Protein AF-A0A164SE82-F1 (afdb_monomer)

Radius of gyration: 22.03 Å; Cα contacts (8 Å, |Δi|>4): 333; chains: 1; bounding box: 92×44×37 Å

Foldseek 3Di:
DDDPDPPPPDPVPVPLLQAAQFDAKDFPDPDADEAPFFGKIKTFGAFAAFAKKWKEKALDPPDDPPDNYPPGFDIGGCVVVVNRGPHGDMDIDGTHRNDCVLQDPAWGKMKMKIWTFTCQGSHGDGDIDIYIDIGIHGHPVVVCVVVVVVVVVVVPVPD

Sequence (159 aa):
MAFFKSILVIVFSILQVTLGAIVGVEPGTTRHAHQFNKYPIRFLTAATFDKCVVVGWSRFFNVTHSSVGQPVTEVINLLALGHDNTGGSSFIVNISTDDPIFSVDRTTVFELIGTVTSATGRESLRHVERYWTNITFDPLFDLEAEGGALRVQEAMHDC

Structure (mmCIF, N/CA/C/O backbone):
data_AF-A0A164SE82-F1
#
_entry.id   AF-A0A164SE82-F1
#
loop_
_atom_site.group_PDB
_atom_site.id
_atom_site.type_symbol
_atom_site.label_atom_id
_atom_site.label_alt_id
_atom_site.label_comp_id
_atom_site.label_asym_id
_atom_site.label_entity_id
_atom_site.label_seq_id
_atom_site.pdbx_PDB_ins_code
_atom_site.Cartn_x
_atom_site.Cartn_y
_atom_site.Cartn_z
_atom_site.occupancy
_atom_site.B_iso_or_equiv
_atom_site.auth_seq_id
_atom_site.auth_comp_id
_atom_site.auth_asym_id
_atom_site.auth_atom_id
_atom_site.pdbx_PDB_model_num
ATOM 1 N N . MET A 1 1 ? 51.667 32.236 -8.546 1.00 39.28 1 MET A N 1
ATOM 2 C CA . MET A 1 1 ? 50.667 31.649 -9.465 1.00 39.28 1 MET A CA 1
ATOM 3 C C . MET A 1 1 ? 49.815 30.682 -8.666 1.00 39.28 1 MET A C 1
ATOM 5 O O . MET A 1 1 ? 50.234 29.562 -8.417 1.00 39.28 1 MET A O 1
ATOM 9 N N . ALA A 1 2 ? 48.690 31.170 -8.152 1.00 43.44 2 ALA A N 1
ATOM 10 C CA . ALA A 1 2 ? 47.828 30.452 -7.221 1.00 43.44 2 ALA A CA 1
ATOM 11 C C . ALA A 1 2 ? 46.391 30.510 -7.739 1.00 43.44 2 ALA A C 1
ATOM 13 O O . ALA A 1 2 ? 45.601 31.290 -7.246 1.00 43.44 2 ALA A O 1
ATOM 14 N N . PHE A 1 3 ? 46.083 29.752 -8.782 1.00 43.47 3 PHE A N 1
ATOM 15 C CA . PHE A 1 3 ? 44.731 29.514 -9.297 1.00 43.47 3 PHE A CA 1
ATOM 16 C C . PHE A 1 3 ? 44.828 28.204 -10.094 1.00 43.47 3 PHE A C 1
ATOM 18 O O . PHE A 1 3 ? 45.866 27.977 -10.700 1.00 43.47 3 PHE A O 1
ATOM 25 N N . PHE A 1 4 ? 43.800 27.350 -10.088 1.00 44.72 4 PHE A N 1
ATOM 26 C CA . PHE A 1 4 ? 43.753 25.991 -10.686 1.00 44.72 4 PHE A CA 1
ATOM 27 C C . PHE A 1 4 ? 44.131 24.788 -9.805 1.00 44.72 4 PHE A C 1
ATOM 29 O O . PHE A 1 4 ? 44.784 23.858 -10.268 1.00 44.72 4 PHE A O 1
ATOM 36 N N . LYS A 1 5 ? 43.643 24.717 -8.560 1.00 42.72 5 LYS A N 1
ATOM 37 C CA . LYS A 1 5 ? 43.531 23.414 -7.862 1.00 42.72 5 LYS A CA 1
ATOM 38 C C . LYS A 1 5 ? 42.179 23.114 -7.201 1.00 42.72 5 LYS A C 1
ATOM 40 O O . LYS A 1 5 ? 42.047 22.068 -6.581 1.00 42.72 5 LYS A O 1
ATOM 45 N N . SER A 1 6 ? 41.157 23.950 -7.409 1.00 44.31 6 SER A N 1
ATOM 46 C CA . SER A 1 6 ? 39.830 23.774 -6.783 1.00 44.31 6 SER A CA 1
ATOM 47 C C . SER A 1 6 ? 38.672 23.625 -7.777 1.00 44.31 6 SER A C 1
ATOM 49 O O . SER A 1 6 ? 37.572 24.083 -7.503 1.00 44.31 6 SER A O 1
ATOM 51 N N . ILE A 1 7 ? 38.892 22.976 -8.926 1.00 48.19 7 ILE A N 1
ATOM 52 C CA . ILE A 1 7 ? 37.804 22.528 -9.827 1.00 48.19 7 ILE A CA 1
ATOM 53 C C . ILE A 1 7 ? 37.808 20.992 -9.888 1.00 48.19 7 ILE A C 1
ATOM 55 O O . ILE A 1 7 ? 37.748 20.369 -10.938 1.00 48.19 7 ILE A O 1
ATOM 59 N N . LEU A 1 8 ? 37.973 20.355 -8.729 1.00 43.66 8 LEU A N 1
ATOM 60 C CA . LEU A 1 8 ? 37.797 18.909 -8.567 1.00 43.66 8 LEU A CA 1
ATOM 61 C C . LEU A 1 8 ? 36.999 18.608 -7.295 1.00 43.66 8 LEU A C 1
ATOM 63 O O . LEU A 1 8 ? 37.235 17.627 -6.600 1.00 43.66 8 LEU A O 1
ATOM 67 N N . VAL A 1 9 ? 36.082 19.507 -6.952 1.00 47.59 9 VAL A N 1
ATOM 68 C CA . VAL A 1 9 ? 35.144 19.318 -5.855 1.00 47.59 9 VAL A CA 1
ATOM 69 C C . VAL A 1 9 ? 33.778 19.671 -6.440 1.00 47.59 9 VAL A C 1
ATOM 71 O O . VAL A 1 9 ? 33.541 20.803 -6.847 1.00 47.59 9 VAL A O 1
ATOM 74 N N . ILE A 1 10 ? 32.895 18.670 -6.474 1.00 43.75 10 ILE A N 1
ATOM 75 C CA . ILE A 1 10 ? 31.431 18.807 -6.580 1.00 43.75 10 ILE A CA 1
ATOM 76 C C . ILE A 1 10 ? 30.840 19.178 -7.955 1.00 43.75 10 ILE A C 1
ATOM 78 O O . ILE A 1 10 ? 29.889 19.943 -8.038 1.00 43.75 10 ILE A O 1
ATOM 82 N N . VAL A 1 11 ? 31.313 18.572 -9.047 1.00 40.16 11 VAL A N 1
ATOM 83 C CA . VAL A 1 11 ? 30.421 18.299 -10.203 1.00 40.16 11 VAL A CA 1
ATOM 84 C C . VAL A 1 11 ? 30.505 16.827 -10.620 1.00 40.16 11 VAL A C 1
ATOM 86 O O . VAL A 1 11 ? 30.284 16.456 -11.762 1.00 40.16 11 VAL A O 1
ATOM 89 N N . PHE A 1 12 ? 30.746 15.941 -9.652 1.00 40.00 12 PHE A N 1
ATOM 90 C CA . PHE A 1 12 ? 29.959 14.711 -9.607 1.00 40.00 12 PHE A CA 1
ATOM 91 C C . PHE A 1 12 ? 28.630 15.094 -8.954 1.00 40.00 12 PHE A C 1
ATOM 93 O O . PHE A 1 12 ? 28.316 14.699 -7.833 1.00 40.00 12 PHE A O 1
ATOM 100 N N . SER A 1 13 ? 27.863 15.943 -9.649 1.00 38.91 13 SER A N 1
ATOM 101 C CA . SER A 1 13 ? 26.416 15.900 -9.529 1.00 38.91 13 SER A CA 1
ATOM 102 C C . SER A 1 13 ? 26.102 14.457 -9.832 1.00 38.91 13 SER A C 1
ATOM 104 O O . SER A 1 13 ? 26.327 13.990 -10.948 1.00 38.91 13 SER A O 1
ATOM 106 N N . ILE A 1 14 ? 25.766 13.730 -8.778 1.00 46.88 14 ILE A N 1
ATOM 107 C CA . ILE A 1 14 ? 25.376 12.346 -8.844 1.00 46.88 14 ILE A CA 1
ATOM 108 C C . ILE A 1 14 ? 24.146 12.365 -9.745 1.00 46.88 14 ILE A C 1
ATOM 110 O O . ILE A 1 14 ? 23.029 12.590 -9.288 1.00 46.88 14 ILE A O 1
ATOM 114 N N . LEU A 1 15 ? 24.359 12.196 -11.048 1.00 41.75 15 LEU A N 1
ATOM 115 C CA . LEU A 1 15 ? 23.335 11.748 -11.958 1.00 41.75 15 LEU A CA 1
ATOM 116 C C . LEU A 1 15 ? 23.099 10.315 -11.498 1.00 41.75 15 LEU A C 1
ATOM 118 O O . LEU A 1 15 ? 23.676 9.365 -12.021 1.00 41.75 15 LEU A O 1
ATOM 122 N N . GLN A 1 16 ? 22.348 10.167 -10.402 1.00 45.34 16 GLN A N 1
ATOM 123 C CA . GLN A 1 16 ? 21.699 8.915 -10.105 1.00 45.34 16 GLN A CA 1
ATOM 124 C C . GLN A 1 16 ? 20.752 8.749 -11.274 1.00 45.34 16 GLN A C 1
ATOM 126 O O . GLN A 1 16 ? 19.665 9.313 -11.295 1.00 45.34 16 GLN A O 1
ATOM 131 N N . VAL A 1 17 ? 21.226 8.042 -12.295 1.00 44.88 17 VAL A N 1
ATOM 132 C CA . VAL A 1 17 ? 20.369 7.453 -13.305 1.00 44.88 17 VAL A CA 1
ATOM 133 C C . VAL A 1 17 ? 19.565 6.418 -12.521 1.00 44.88 17 VAL A C 1
ATOM 135 O O . VAL A 1 17 ? 19.971 5.272 -12.343 1.00 44.88 17 VAL A O 1
ATOM 138 N N . THR A 1 18 ? 18.506 6.877 -11.861 1.00 49.12 18 THR A N 1
ATOM 139 C CA . THR A 1 18 ? 17.537 6.030 -11.182 1.00 49.12 18 THR A CA 1
ATOM 140 C C . THR A 1 18 ? 16.800 5.306 -12.286 1.00 49.12 18 THR A C 1
ATOM 142 O O . THR A 1 18 ? 15.919 5.868 -12.916 1.00 49.12 18 THR A O 1
ATOM 145 N N . LEU A 1 19 ? 17.253 4.092 -12.576 1.00 51.78 19 LEU A N 1
ATOM 146 C CA . LEU A 1 19 ? 16.724 3.216 -13.618 1.00 51.78 19 LEU A CA 1
ATOM 147 C C . LEU A 1 19 ? 15.509 2.386 -13.136 1.00 51.78 19 LEU A C 1
ATOM 149 O O . LEU A 1 19 ? 15.038 1.541 -13.883 1.00 51.78 19 LEU A O 1
ATOM 153 N N . GLY A 1 20 ? 14.995 2.615 -11.918 1.00 52.69 20 GLY A N 1
ATOM 154 C CA . GLY A 1 20 ? 13.754 1.998 -11.421 1.00 52.69 20 GLY A CA 1
ATOM 155 C C . GLY A 1 20 ? 12.527 2.813 -11.832 1.00 52.69 20 GLY A C 1
ATOM 156 O O . GLY A 1 20 ? 12.550 4.045 -11.725 1.00 52.69 20 GLY A O 1
ATOM 157 N N . ALA A 1 21 ? 11.478 2.156 -12.345 1.00 71.06 21 ALA A N 1
ATOM 158 C CA . ALA A 1 21 ? 10.272 2.871 -12.750 1.00 71.06 21 ALA A CA 1
ATOM 159 C C . ALA A 1 21 ? 9.525 3.365 -11.512 1.00 71.06 21 ALA A C 1
ATOM 161 O O . ALA A 1 21 ? 9.298 4.561 -11.434 1.00 71.06 21 ALA A O 1
ATOM 162 N N . ILE A 1 22 ? 9.273 2.531 -10.503 1.00 79.94 22 ILE A N 1
ATOM 163 C CA . ILE A 1 22 ? 8.838 2.945 -9.166 1.00 79.94 22 ILE A CA 1
ATOM 164 C C . ILE A 1 22 ? 10.052 3.235 -8.288 1.00 79.94 22 ILE A C 1
ATOM 166 O O . ILE A 1 22 ? 11.016 2.485 -8.279 1.00 79.94 22 ILE A O 1
ATOM 170 N N . VAL A 1 23 ? 9.990 4.319 -7.519 1.00 81.50 23 VAL A N 1
ATOM 171 C CA . VAL A 1 23 ? 11.015 4.695 -6.530 1.00 81.50 23 VAL A CA 1
ATOM 172 C C . VAL A 1 23 ? 10.449 4.925 -5.133 1.00 81.50 23 VAL A C 1
ATOM 174 O O . VAL A 1 23 ? 11.198 5.206 -4.198 1.00 81.50 23 VAL A O 1
ATOM 177 N N . GLY A 1 24 ? 9.132 4.810 -4.976 1.00 85.25 24 GLY A N 1
ATOM 178 C CA . GLY A 1 24 ? 8.475 4.979 -3.693 1.00 85.25 24 GLY A CA 1
ATOM 179 C C . GLY A 1 24 ? 6.988 4.669 -3.744 1.00 85.25 24 GLY A C 1
ATOM 180 O O . GLY A 1 24 ? 6.355 4.702 -4.802 1.00 85.25 24 GLY A O 1
ATOM 181 N N . VAL A 1 25 ? 6.443 4.394 -2.565 1.00 88.56 25 VAL A N 1
ATOM 182 C CA . VAL A 1 25 ? 5.008 4.247 -2.321 1.00 88.56 25 VAL A CA 1
ATOM 183 C C . VAL A 1 25 ? 4.627 5.153 -1.164 1.00 88.56 25 VAL A C 1
ATOM 185 O O . VAL A 1 25 ? 5.347 5.226 -0.169 1.00 88.56 25 VAL A O 1
ATOM 188 N N . GLU A 1 26 ? 3.513 5.858 -1.294 1.00 93.00 26 GLU A N 1
ATOM 189 C CA . GLU A 1 26 ? 3.020 6.766 -0.262 1.00 93.00 26 GLU A CA 1
ATOM 190 C C . GLU A 1 26 ? 1.484 6.815 -0.246 1.00 93.00 26 GLU A C 1
ATOM 192 O O . GLU A 1 26 ? 0.838 6.425 -1.228 1.00 93.00 26 GLU A O 1
ATOM 197 N N . PRO A 1 27 ? 0.868 7.286 0.853 1.00 93.31 27 PRO A N 1
ATOM 198 C CA . PRO A 1 27 ? -0.568 7.519 0.884 1.00 93.31 27 PRO A CA 1
ATOM 199 C C . PRO A 1 27 ? -0.982 8.487 -0.231 1.00 93.31 27 PRO A C 1
ATOM 201 O O . PRO A 1 27 ? -0.415 9.568 -0.387 1.00 93.31 27 PRO A O 1
ATOM 204 N N . GLY A 1 28 ? -2.013 8.131 -0.997 1.00 92.00 28 GLY A N 1
ATOM 205 C CA . GLY A 1 28 ? -2.609 9.023 -1.996 1.00 92.00 28 GLY A CA 1
ATOM 206 C C . GLY A 1 28 ? -3.523 10.094 -1.388 1.00 92.00 28 GLY A C 1
ATOM 207 O O . GLY A 1 28 ? -4.012 10.964 -2.106 1.00 92.00 28 GLY A O 1
ATOM 208 N N . THR A 1 29 ? -3.760 10.031 -0.077 1.00 92.06 29 THR A N 1
ATOM 209 C CA . THR A 1 29 ? -4.645 10.907 0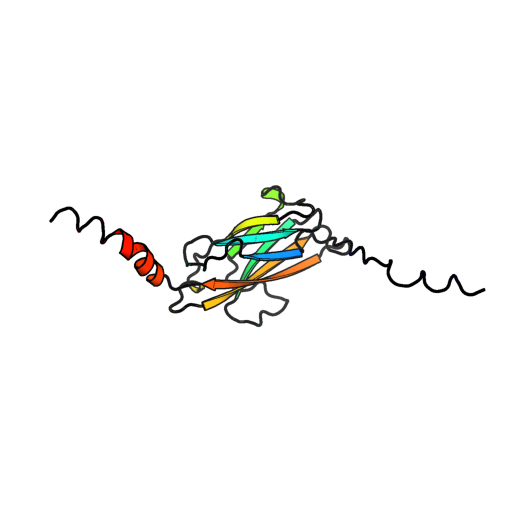.695 1.00 92.06 29 THR A CA 1
ATOM 210 C C . THR A 1 29 ? -4.062 11.158 2.085 1.00 92.06 29 THR A C 1
ATOM 212 O O . THR A 1 29 ? -3.251 10.378 2.574 1.00 92.06 29 THR A O 1
ATOM 215 N N . THR A 1 30 ? -4.499 12.231 2.742 1.00 90.81 30 THR A N 1
ATOM 216 C CA . THR A 1 30 ? -4.187 12.505 4.154 1.00 90.81 30 THR A CA 1
ATOM 217 C C . THR A 1 30 ? -5.192 11.878 5.121 1.00 90.81 30 THR A C 1
ATOM 219 O O . THR A 1 30 ? -4.993 11.942 6.330 1.00 90.81 30 THR A O 1
ATOM 222 N N . ARG A 1 31 ? -6.284 11.296 4.606 1.00 90.19 31 ARG A N 1
ATOM 223 C CA . ARG A 1 31 ? -7.313 10.643 5.423 1.00 90.19 31 ARG A CA 1
ATOM 224 C C . ARG A 1 31 ? -6.862 9.260 5.885 1.00 90.19 31 ARG A C 1
ATOM 226 O O . ARG A 1 31 ? -6.124 8.569 5.176 1.00 90.19 31 ARG A O 1
ATOM 233 N N . HIS A 1 32 ? -7.353 8.855 7.050 1.00 93.06 32 HIS A N 1
ATOM 234 C CA . HIS A 1 32 ? -7.205 7.488 7.530 1.00 93.06 32 HIS A CA 1
ATOM 235 C C . HIS A 1 32 ? -8.004 6.516 6.648 1.00 93.06 32 HIS A C 1
ATOM 237 O O . HIS A 1 32 ? -8.936 6.899 5.935 1.00 93.06 32 HIS A O 1
ATOM 243 N N . ALA A 1 33 ? -7.570 5.261 6.637 1.00 92.25 33 ALA A N 1
ATOM 244 C CA . ALA A 1 33 ? -8.222 4.178 5.927 1.00 92.25 33 ALA A CA 1
ATOM 245 C C . ALA A 1 33 ? -9.336 3.561 6.779 1.00 92.25 33 ALA A C 1
ATOM 247 O O . ALA A 1 33 ? -9.294 3.586 8.009 1.00 92.25 33 ALA A O 1
ATOM 248 N N . HIS A 1 34 ? -10.304 2.948 6.106 1.00 90.94 34 HIS A N 1
ATOM 249 C CA . HIS A 1 34 ? -11.353 2.161 6.743 1.00 90.94 34 HIS A CA 1
ATOM 250 C C . HIS A 1 34 ? -11.518 0.850 5.980 1.00 90.94 34 HIS A C 1
ATOM 252 O O . HIS A 1 34 ? -11.303 0.800 4.763 1.00 90.94 34 HIS A O 1
ATOM 258 N N . GLN A 1 35 ? -11.910 -0.206 6.690 1.00 89.94 35 GLN A N 1
ATOM 259 C CA . GLN A 1 35 ? -12.281 -1.468 6.057 1.00 89.94 35 GLN A CA 1
ATOM 260 C C . GLN A 1 35 ? -13.432 -1.237 5.061 1.00 89.94 35 GLN A C 1
ATOM 262 O O . GLN A 1 35 ? -14.307 -0.408 5.310 1.00 89.94 35 GLN A O 1
ATOM 267 N N . PHE A 1 36 ? -13.423 -1.959 3.938 1.00 86.69 36 PHE A N 1
ATOM 268 C CA . PHE A 1 36 ? -14.409 -1.863 2.845 1.00 86.69 36 PHE A CA 1
ATOM 269 C C . PHE A 1 36 ? -14.405 -0.557 2.039 1.00 86.69 36 PHE A C 1
ATOM 271 O O . PHE A 1 36 ? -15.164 -0.413 1.079 1.00 86.69 36 PHE A O 1
ATOM 278 N N . ASN A 1 37 ? -13.516 0.379 2.371 1.00 87.81 37 ASN A N 1
ATOM 279 C CA . ASN A 1 37 ? -13.299 1.596 1.604 1.00 87.81 37 ASN A CA 1
ATOM 280 C C . ASN A 1 37 ? -11.950 1.508 0.903 1.00 87.81 37 ASN A C 1
ATOM 282 O O . ASN A 1 37 ? -10.906 1.635 1.549 1.00 87.81 37 ASN A O 1
ATOM 286 N N . LYS A 1 38 ? -11.975 1.323 -0.426 1.00 89.81 38 LYS A N 1
ATOM 287 C CA . LYS A 1 38 ? -10.747 1.284 -1.229 1.00 89.81 38 LYS A CA 1
ATOM 288 C C . LYS A 1 38 ? -9.861 2.482 -0.903 1.00 89.81 38 LYS A C 1
ATOM 290 O O . LYS A 1 38 ? -10.323 3.624 -0.928 1.00 89.81 38 LYS A O 1
ATOM 295 N N . TYR A 1 39 ? -8.588 2.217 -0.641 1.00 91.44 39 TYR A N 1
ATOM 296 C CA . TYR A 1 39 ? -7.660 3.234 -0.176 1.00 91.44 39 TYR A CA 1
ATOM 297 C C . TYR A 1 39 ? -6.714 3.673 -1.303 1.00 91.44 39 TYR A C 1
ATOM 299 O O . TYR A 1 39 ? -6.087 2.816 -1.935 1.00 91.44 39 TYR A O 1
ATOM 307 N N . PRO A 1 40 ? -6.602 4.983 -1.593 1.00 94.12 40 PRO A N 1
ATOM 308 C CA . PRO A 1 40 ? -5.743 5.468 -2.663 1.00 94.12 40 PRO A CA 1
ATOM 309 C C . PRO A 1 40 ? -4.274 5.393 -2.242 1.00 94.12 40 PRO A C 1
ATOM 311 O O . PRO A 1 40 ? -3.863 6.016 -1.262 1.00 94.12 40 PRO A O 1
ATOM 314 N N . ILE A 1 41 ? -3.467 4.693 -3.032 1.00 92.56 41 ILE A N 1
ATOM 315 C CA . ILE A 1 41 ? -2.013 4.612 -2.889 1.00 92.56 41 ILE A CA 1
ATOM 316 C C . ILE A 1 41 ? -1.357 5.295 -4.074 1.00 92.56 41 ILE A C 1
ATOM 318 O O . ILE A 1 41 ? -1.700 5.016 -5.224 1.00 92.56 41 ILE A O 1
ATOM 322 N N . ARG A 1 42 ? -0.404 6.185 -3.790 1.00 91.38 42 ARG A N 1
ATOM 323 C CA . ARG A 1 42 ? 0.404 6.844 -4.808 1.00 91.38 42 ARG A CA 1
ATOM 324 C C . ARG A 1 42 ? 1.721 6.102 -4.991 1.00 91.38 42 ARG A C 1
ATOM 326 O O . ARG A 1 42 ? 2.459 5.862 -4.038 1.00 91.38 42 ARG A O 1
ATOM 333 N N . PHE A 1 43 ? 2.025 5.806 -6.245 1.00 87.38 43 PHE A N 1
ATOM 334 C CA . PHE A 1 43 ? 3.298 5.256 -6.681 1.00 87.38 43 PHE A CA 1
ATOM 335 C C . PHE A 1 43 ? 4.134 6.377 -7.302 1.00 87.38 43 PHE A C 1
ATOM 337 O O . PHE A 1 43 ? 3.692 7.043 -8.241 1.00 87.38 43 PHE A O 1
ATOM 344 N N . LEU A 1 44 ? 5.323 6.614 -6.745 1.00 86.06 44 LEU A N 1
ATOM 345 C CA . LEU A 1 44 ? 6.276 7.616 -7.227 1.00 86.06 44 LEU A CA 1
ATOM 346 C C . LEU A 1 44 ? 7.182 6.989 -8.271 1.00 86.06 44 LEU A C 1
ATOM 348 O O . LEU A 1 44 ? 7.689 5.890 -8.036 1.00 86.06 44 LEU A O 1
ATOM 352 N N . THR A 1 45 ? 7.416 7.683 -9.388 1.00 79.62 45 THR A N 1
ATOM 353 C CA . THR A 1 45 ? 8.161 7.098 -10.505 1.00 79.62 45 THR A CA 1
ATOM 354 C C . THR A 1 45 ? 9.355 7.928 -10.950 1.00 79.62 45 THR A C 1
ATOM 356 O O . THR A 1 45 ? 9.319 9.156 -10.887 1.00 79.62 45 THR A O 1
ATOM 359 N N . ALA A 1 46 ? 10.427 7.264 -11.390 1.00 71.12 46 ALA A N 1
ATOM 360 C CA . ALA A 1 46 ? 11.657 7.921 -11.842 1.00 71.12 46 ALA A CA 1
ATOM 361 C C . ALA A 1 46 ? 12.132 7.495 -13.241 1.00 71.12 46 ALA A C 1
ATOM 363 O O . ALA A 1 46 ? 12.925 8.219 -13.841 1.00 71.12 46 ALA A O 1
ATOM 364 N N . ALA A 1 47 ? 11.649 6.371 -13.783 1.00 62.12 47 ALA A N 1
ATOM 365 C CA . ALA A 1 47 ? 12.057 5.873 -15.099 1.00 62.12 47 ALA A CA 1
ATOM 366 C C . ALA A 1 47 ? 10.973 5.034 -15.797 1.00 62.12 47 ALA A C 1
ATOM 368 O O . ALA A 1 47 ? 9.798 5.083 -15.444 1.00 62.12 47 ALA A O 1
ATOM 369 N N . THR A 1 48 ? 11.380 4.344 -16.862 1.00 58.16 48 THR A N 1
ATOM 370 C CA . THR A 1 48 ? 10.565 4.076 -18.045 1.00 58.16 48 THR A CA 1
ATOM 371 C C . THR A 1 48 ? 9.893 2.704 -18.115 1.00 58.16 48 THR A C 1
ATOM 373 O O . THR A 1 48 ? 9.054 2.589 -18.997 1.00 58.16 48 THR A O 1
ATOM 376 N N . PHE A 1 49 ? 10.225 1.683 -17.293 1.00 61.50 49 PHE A N 1
ATOM 377 C CA . PHE A 1 49 ? 9.651 0.324 -17.468 1.00 61.50 49 PHE A CA 1
ATOM 378 C C . PHE A 1 49 ? 9.539 -0.554 -16.203 1.00 61.50 49 PHE A C 1
ATOM 380 O O . PHE A 1 49 ? 10.479 -1.276 -15.869 1.00 61.50 49 PHE A O 1
ATOM 387 N N . ASP A 1 50 ? 8.347 -0.641 -15.601 1.00 67.00 50 ASP A N 1
ATOM 388 C CA . ASP A 1 50 ? 7.981 -1.708 -14.647 1.00 67.00 50 ASP A CA 1
ATOM 389 C C . ASP A 1 50 ? 6.803 -2.547 -15.156 1.00 67.00 50 ASP A C 1
ATOM 391 O O . ASP A 1 50 ? 5.969 -2.077 -15.929 1.00 67.00 50 ASP A O 1
ATOM 395 N N . LYS A 1 51 ? 6.735 -3.825 -14.753 1.00 68.94 51 LYS A N 1
ATOM 396 C CA . LYS A 1 51 ? 5.708 -4.756 -15.260 1.00 68.94 51 LYS A CA 1
ATOM 397 C C . LYS A 1 51 ? 4.545 -4.922 -14.301 1.00 68.94 51 LYS A C 1
ATOM 399 O O . LYS A 1 51 ? 3.387 -4.879 -14.718 1.00 68.94 51 LYS A O 1
ATOM 404 N N . CYS A 1 52 ? 4.845 -5.152 -13.029 1.00 79.69 52 CYS A N 1
ATOM 405 C CA . CYS A 1 52 ? 3.814 -5.306 -12.020 1.00 79.69 52 CYS A CA 1
ATOM 406 C C . CYS A 1 52 ? 4.290 -4.930 -10.623 1.00 79.69 52 CYS A C 1
ATOM 408 O O . CYS A 1 52 ? 5.483 -4.982 -10.314 1.00 79.69 52 CYS A O 1
ATOM 410 N N . VAL A 1 53 ? 3.313 -4.607 -9.782 1.00 85.25 53 VAL A N 1
ATOM 411 C CA . VAL A 1 53 ? 3.483 -4.401 -8.348 1.00 85.25 53 VAL A CA 1
ATOM 412 C C . VAL A 1 53 ? 2.597 -5.391 -7.610 1.00 85.25 53 VAL A C 1
ATOM 414 O O . VAL A 1 53 ? 1.400 -5.469 -7.872 1.00 85.25 53 VAL A O 1
ATOM 417 N N . VAL A 1 54 ? 3.173 -6.150 -6.687 1.00 86.56 54 VAL A N 1
ATOM 418 C CA . VAL A 1 54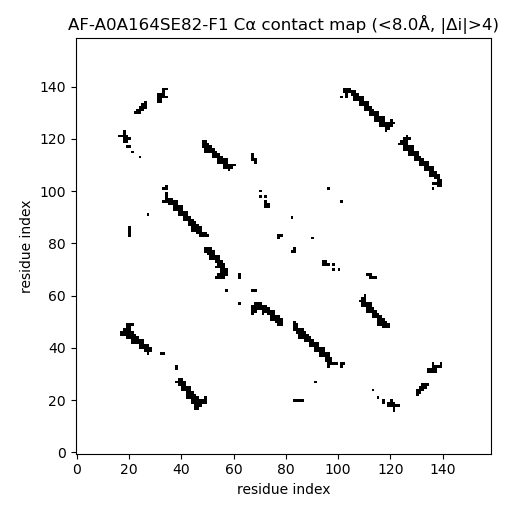 ? 2.425 -6.972 -5.733 1.00 86.56 54 VAL A CA 1
ATOM 419 C C . VAL A 1 54 ? 2.305 -6.190 -4.438 1.00 86.56 54 VAL A C 1
ATOM 421 O O . VAL A 1 54 ? 3.313 -5.717 -3.909 1.00 86.56 54 VAL A O 1
ATOM 424 N N . VAL A 1 55 ? 1.083 -6.060 -3.937 1.00 88.06 55 VAL A N 1
ATOM 425 C CA . VAL A 1 55 ? 0.786 -5.293 -2.733 1.00 88.06 55 VAL A CA 1
ATOM 426 C C . VAL A 1 55 ? 0.327 -6.222 -1.624 1.00 88.06 55 VAL A C 1
ATOM 428 O O . VAL A 1 55 ? -0.652 -6.961 -1.767 1.00 88.06 55 VAL A O 1
ATOM 431 N N . GLY A 1 56 ? 1.016 -6.149 -0.494 1.00 88.31 56 GLY A N 1
ATOM 432 C CA . GLY A 1 56 ? 0.585 -6.790 0.733 1.00 88.31 56 GLY A CA 1
ATOM 433 C C . GLY A 1 56 ? 0.751 -5.880 1.937 1.00 88.31 56 GLY A C 1
ATOM 434 O O . GLY A 1 56 ? 1.310 -4.785 1.860 1.00 88.31 56 GLY A O 1
ATOM 435 N N . TRP A 1 57 ? 0.194 -6.334 3.048 1.00 88.06 57 TRP A N 1
ATOM 436 C CA . TRP A 1 57 ? 0.074 -5.546 4.266 1.00 88.06 57 TRP A CA 1
ATOM 437 C C . TRP A 1 57 ? 0.739 -6.246 5.434 1.00 88.06 57 TRP A C 1
ATOM 439 O O . TRP A 1 57 ? 0.872 -7.464 5.452 1.00 88.06 57 TRP A O 1
ATOM 449 N N . SER A 1 58 ? 1.145 -5.495 6.443 1.00 85.06 58 SER A N 1
ATOM 450 C CA . SER A 1 58 ? 1.601 -6.074 7.695 1.00 85.06 58 SER A CA 1
ATOM 451 C C . SER A 1 58 ? 1.165 -5.235 8.874 1.00 85.06 58 SER A C 1
ATOM 453 O O . SER A 1 58 ? 1.333 -4.019 8.899 1.00 85.06 58 SER A O 1
ATOM 455 N N . ARG A 1 59 ? 0.644 -5.914 9.895 1.00 76.69 59 ARG A N 1
ATOM 456 C CA . ARG A 1 59 ? 0.407 -5.320 11.214 1.00 76.69 59 ARG A CA 1
ATOM 457 C C . ARG A 1 59 ? 1.666 -5.336 12.093 1.00 76.69 59 ARG A C 1
ATOM 459 O O . ARG A 1 59 ? 1.686 -4.724 13.156 1.00 76.69 59 ARG A O 1
ATOM 466 N N . PHE A 1 60 ? 2.709 -6.054 11.674 1.00 70.69 60 PHE A N 1
ATOM 467 C CA . PHE A 1 60 ? 3.955 -6.206 12.417 1.00 70.69 60 PHE A CA 1
ATOM 468 C C . PHE A 1 60 ? 5.105 -5.515 11.686 1.00 70.69 60 PHE A C 1
ATOM 470 O O . PHE A 1 60 ? 5.426 -5.856 10.546 1.00 70.69 60 PHE A O 1
ATOM 477 N N . PHE A 1 61 ? 5.773 -4.595 12.377 1.00 59.69 61 PHE A N 1
ATOM 478 C CA . PHE A 1 61 ? 6.985 -3.932 11.901 1.00 59.69 61 PHE A CA 1
ATOM 479 C C . PHE A 1 61 ? 8.192 -4.877 12.003 1.00 59.69 61 PHE A C 1
ATOM 481 O O . PHE A 1 61 ? 9.021 -4.715 12.892 1.00 59.69 61 PHE A O 1
ATOM 488 N N . ASN A 1 62 ? 8.251 -5.922 11.168 1.00 56.38 62 ASN A N 1
ATOM 489 C CA . ASN A 1 62 ? 9.478 -6.682 10.874 1.00 56.38 62 ASN A CA 1
ATOM 490 C C . ASN A 1 62 ? 9.267 -7.723 9.759 1.00 56.38 62 ASN A C 1
ATOM 492 O O . ASN A 1 62 ? 9.615 -8.899 9.898 1.00 56.38 62 ASN A O 1
ATOM 496 N N . VAL A 1 63 ? 8.636 -7.335 8.650 1.00 58.97 63 VAL A N 1
ATOM 497 C CA . VAL A 1 63 ? 8.442 -8.272 7.539 1.00 58.97 63 VAL A CA 1
ATOM 498 C C . VAL A 1 63 ? 9.800 -8.567 6.909 1.00 58.97 63 VAL A C 1
ATOM 500 O O . VAL A 1 63 ? 10.466 -7.663 6.389 1.00 58.97 63 VAL A O 1
ATOM 503 N N . THR A 1 64 ? 10.227 -9.833 6.964 1.00 59.62 64 THR A N 1
ATOM 504 C CA . THR A 1 64 ? 11.486 -10.274 6.354 1.00 59.62 64 THR A CA 1
ATOM 505 C C . THR A 1 64 ? 11.536 -9.827 4.894 1.00 59.62 64 THR A C 1
ATOM 507 O O . THR A 1 64 ? 10.514 -9.807 4.211 1.00 59.62 64 THR A O 1
ATOM 510 N N . HIS A 1 65 ? 12.725 -9.492 4.381 1.00 57.66 65 HIS A N 1
ATOM 511 C CA . HIS A 1 65 ? 12.911 -9.058 2.984 1.00 57.66 65 HIS A CA 1
ATOM 512 C C . HIS A 1 65 ? 12.390 -10.061 1.932 1.00 57.66 65 HIS A C 1
ATOM 514 O O . HIS A 1 65 ? 12.302 -9.726 0.758 1.00 57.66 65 HIS A O 1
ATOM 520 N N . SER A 1 66 ? 12.040 -11.281 2.346 1.00 62.84 66 SER A N 1
ATOM 521 C CA . SER A 1 66 ? 11.455 -12.341 1.527 1.00 62.84 66 SER A CA 1
ATOM 522 C C . SER A 1 66 ? 9.921 -12.353 1.463 1.00 62.84 66 SER A C 1
ATOM 524 O O . SER A 1 66 ? 9.371 -13.205 0.769 1.00 62.84 66 SER A O 1
ATOM 526 N N . SER A 1 67 ? 9.217 -11.473 2.183 1.00 69.69 67 SER A N 1
ATOM 527 C CA . SER A 1 67 ? 7.750 -11.436 2.216 1.00 69.69 67 SER A CA 1
ATOM 528 C C . SER A 1 67 ? 7.208 -10.074 1.785 1.00 69.69 67 SER A C 1
ATOM 530 O O . SER A 1 67 ? 7.777 -9.025 2.093 1.00 69.69 67 SER A O 1
ATOM 532 N N . VAL A 1 68 ? 6.079 -10.111 1.077 1.00 75.12 68 VAL A N 1
ATOM 533 C CA . VAL A 1 68 ? 5.312 -8.935 0.641 1.00 75.12 68 VAL A CA 1
ATOM 534 C C . VAL A 1 68 ? 4.265 -8.505 1.682 1.00 75.12 68 VAL A C 1
ATOM 536 O O . VAL A 1 68 ? 3.458 -7.631 1.403 1.00 75.12 68 VAL A O 1
ATOM 539 N N . GLY A 1 69 ? 4.262 -9.123 2.870 1.00 78.25 69 GLY A N 1
ATOM 540 C CA . GLY A 1 69 ? 3.217 -8.955 3.884 1.00 78.25 69 GLY A CA 1
ATOM 541 C C . GLY A 1 69 ? 2.045 -9.930 3.704 1.00 78.25 69 GLY A C 1
ATOM 542 O O . GLY A 1 69 ? 1.921 -10.595 2.674 1.00 78.25 69 GLY A O 1
ATOM 543 N N . GLN A 1 70 ? 1.199 -10.042 4.729 1.00 75.88 70 GLN A N 1
ATOM 544 C CA . GLN A 1 70 ? -0.103 -10.700 4.663 1.00 75.88 70 GLN A CA 1
ATOM 545 C C . 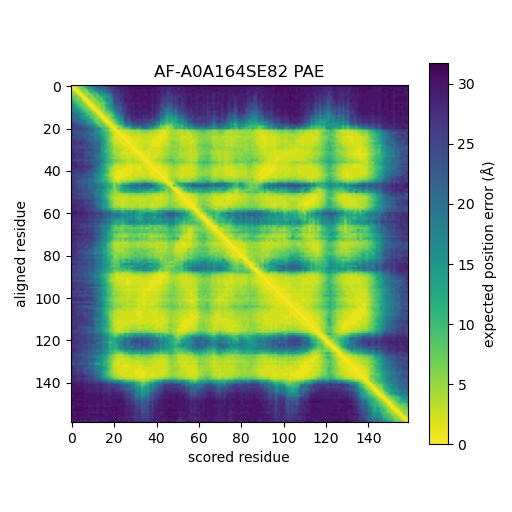GLN A 1 70 ? -1.186 -9.849 5.349 1.00 75.88 70 GLN A C 1
ATOM 547 O O . GLN A 1 70 ? -0.985 -9.416 6.488 1.00 75.88 70 GLN A O 1
ATOM 552 N N . PRO A 1 71 ? -2.343 -9.651 4.696 1.00 79.25 71 PRO A N 1
ATOM 553 C CA . PRO A 1 71 ? -2.774 -10.252 3.429 1.00 79.25 71 PRO A CA 1
ATOM 554 C C . PRO A 1 71 ? -2.073 -9.660 2.198 1.00 79.25 71 PRO A C 1
ATOM 556 O O . PRO A 1 71 ? -1.679 -8.493 2.189 1.00 79.25 71 PRO A O 1
ATOM 559 N N . VAL A 1 72 ? -1.942 -10.477 1.148 1.00 80.38 72 VAL A N 1
ATOM 560 C CA . VAL A 1 72 ? -1.655 -9.992 -0.209 1.00 80.38 72 VAL A CA 1
ATOM 561 C C . VAL A 1 72 ? -2.989 -9.599 -0.811 1.00 80.38 72 VAL A C 1
ATOM 563 O O . VAL A 1 72 ? -3.862 -10.450 -0.966 1.00 80.38 72 VAL A O 1
ATOM 566 N N . THR A 1 73 ? -3.160 -8.316 -1.095 1.00 80.12 73 THR A N 1
ATOM 567 C CA . THR A 1 73 ? -4.465 -7.777 -1.496 1.00 80.12 73 THR A CA 1
ATOM 568 C C . THR A 1 73 ? -4.590 -7.697 -3.004 1.00 80.12 73 THR A C 1
ATOM 570 O O . THR A 1 73 ? -5.624 -8.075 -3.545 1.00 80.12 73 THR A O 1
ATOM 573 N N . GLU A 1 74 ? -3.538 -7.261 -3.701 1.00 84.69 74 GLU A N 1
ATOM 574 C CA . GLU A 1 74 ? -3.626 -6.993 -5.135 1.00 84.69 74 GLU A CA 1
ATOM 575 C C . GLU A 1 74 ? -2.309 -7.246 -5.879 1.00 84.69 74 GLU A C 1
ATOM 577 O O . GLU A 1 74 ? -1.209 -7.069 -5.351 1.00 84.69 74 GLU A O 1
ATOM 582 N N . VAL A 1 75 ? -2.442 -7.626 -7.153 1.00 86.06 75 VAL A N 1
ATOM 583 C CA . VAL A 1 75 ? -1.360 -7.594 -8.142 1.00 86.06 75 VAL A CA 1
ATOM 584 C C . VAL A 1 75 ? -1.736 -6.569 -9.203 1.00 86.06 75 VAL A C 1
ATOM 586 O O . VAL A 1 75 ? -2.663 -6.768 -9.986 1.00 86.06 75 VAL A O 1
ATOM 589 N N . ILE A 1 76 ? -1.000 -5.467 -9.231 1.00 83.81 76 ILE A N 1
ATOM 590 C CA . ILE A 1 76 ? -1.210 -4.340 -10.130 1.00 83.81 76 ILE A CA 1
ATOM 591 C C . ILE A 1 76 ? -0.369 -4.576 -11.383 1.00 83.81 76 ILE A C 1
ATOM 593 O O . ILE A 1 76 ? 0.860 -4.575 -11.328 1.00 83.81 76 ILE A O 1
ATOM 597 N N . ASN A 1 77 ? -1.023 -4.784 -12.525 1.00 82.19 77 ASN A N 1
ATOM 598 C CA . ASN A 1 77 ? -0.353 -4.901 -13.819 1.00 82.19 77 ASN A CA 1
ATOM 599 C C . ASN A 1 77 ? -0.194 -3.510 -14.450 1.00 82.19 77 ASN A C 1
ATOM 601 O O . ASN A 1 77 ? -1.157 -2.948 -14.969 1.00 82.19 77 ASN A O 1
ATOM 605 N N . LEU A 1 78 ? 1.023 -2.967 -14.416 1.00 76.81 78 LEU A N 1
ATOM 606 C CA . LEU A 1 78 ? 1.302 -1.600 -14.867 1.00 76.81 78 LEU A CA 1
ATOM 607 C C . LEU A 1 78 ? 1.178 -1.447 -16.387 1.00 76.81 78 LEU A C 1
ATOM 609 O O . LEU A 1 78 ? 0.700 -0.417 -16.853 1.00 76.81 78 LEU A O 1
ATOM 613 N N . LEU A 1 79 ? 1.499 -2.499 -17.149 1.00 74.38 79 LEU A N 1
ATOM 614 C CA . LEU A 1 79 ? 1.306 -2.529 -18.604 1.00 74.38 79 LEU A CA 1
ATOM 615 C C . LEU A 1 79 ? -0.178 -2.407 -18.967 1.00 74.38 79 LEU A C 1
ATOM 617 O O . LEU A 1 79 ? -0.541 -1.665 -19.873 1.00 74.38 79 LEU A O 1
ATOM 621 N N . ALA A 1 80 ? -1.046 -3.116 -18.239 1.00 76.62 80 ALA A N 1
ATOM 622 C CA . ALA A 1 80 ? -2.489 -3.063 -18.470 1.00 76.62 80 ALA A CA 1
ATOM 623 C C . ALA A 1 80 ? -3.098 -1.699 -18.100 1.00 76.62 80 ALA A C 1
ATOM 625 O O . ALA A 1 80 ? -4.100 -1.302 -18.689 1.00 76.62 80 ALA A O 1
ATOM 626 N N . LEU A 1 81 ? -2.489 -0.984 -17.150 1.00 74.06 81 LEU A N 1
ATOM 627 C CA . LEU A 1 81 ? -2.895 0.367 -16.758 1.00 74.06 81 LEU A CA 1
ATOM 628 C C . LEU A 1 81 ? -2.287 1.470 -17.644 1.00 74.06 81 LEU A C 1
ATOM 630 O O . LEU A 1 81 ? -2.611 2.637 -17.447 1.00 74.06 81 LEU A O 1
ATOM 634 N N . GLY A 1 82 ? -1.415 1.136 -18.605 1.00 69.62 82 GLY A N 1
ATOM 635 C CA . GLY A 1 82 ? -0.684 2.132 -19.402 1.00 69.62 82 GLY A CA 1
ATOM 636 C C . GLY A 1 82 ? 0.296 2.970 -18.570 1.00 69.62 82 GLY A C 1
ATOM 637 O O . GLY A 1 82 ? 0.595 4.111 -18.917 1.00 69.62 82 GLY A O 1
ATOM 638 N N . HIS A 1 83 ? 0.754 2.418 -17.445 1.00 71.81 83 HIS A N 1
ATOM 639 C CA . HIS A 1 83 ? 1.685 3.034 -16.496 1.00 71.81 83 HIS A CA 1
ATOM 640 C C . HIS A 1 83 ? 3.030 2.304 -16.463 1.00 71.81 83 HIS A C 1
ATOM 642 O O . HIS A 1 83 ? 3.752 2.350 -15.471 1.00 71.81 83 HIS A O 1
ATOM 648 N N . ASP A 1 84 ? 3.370 1.611 -17.543 1.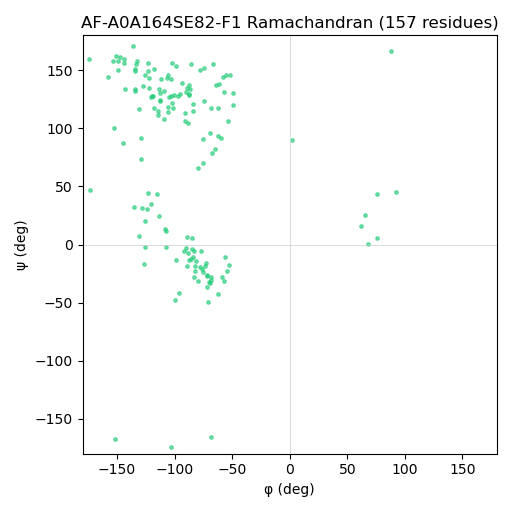00 64.62 84 ASP A N 1
ATOM 649 C CA . ASP A 1 84 ? 4.677 0.997 -17.722 1.00 64.62 84 ASP A CA 1
ATOM 650 C C . ASP A 1 84 ? 5.776 2.047 -17.901 1.00 64.62 84 ASP A C 1
ATOM 652 O O . ASP A 1 84 ? 6.881 1.814 -17.428 1.00 64.62 84 ASP A O 1
ATOM 656 N N . ASN A 1 85 ? 5.459 3.213 -18.479 1.00 62.94 85 ASN A N 1
ATOM 657 C CA . ASN A 1 85 ? 6.382 4.332 -18.664 1.00 62.94 85 ASN A CA 1
ATOM 658 C C . ASN A 1 85 ? 5.803 5.664 -18.159 1.00 62.94 85 ASN A C 1
ATOM 660 O O . ASN A 1 85 ? 5.158 6.404 -18.902 1.00 62.94 85 ASN A O 1
ATOM 664 N N . THR A 1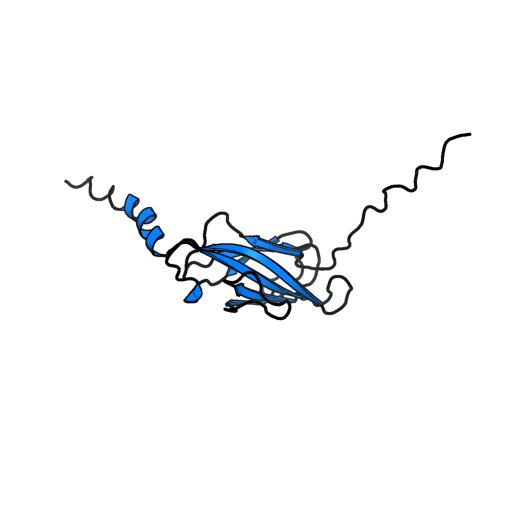 86 ? 6.064 6.001 -16.898 1.00 60.12 86 THR A N 1
ATOM 665 C CA . THR A 1 86 ? 5.533 7.216 -16.254 1.00 60.12 86 THR A CA 1
ATOM 666 C C . THR A 1 86 ? 6.588 8.295 -16.005 1.00 60.12 86 THR A C 1
ATOM 668 O O . THR A 1 86 ? 6.299 9.240 -15.278 1.00 60.12 86 THR A O 1
ATOM 671 N N . GLY A 1 87 ? 7.781 8.178 -16.605 1.00 61.31 87 GLY A N 1
ATOM 672 C CA . GLY A 1 87 ? 8.921 9.109 -16.530 1.00 61.31 87 GLY A CA 1
ATOM 673 C C . GLY A 1 87 ? 8.755 10.338 -15.623 1.00 61.31 87 GLY A C 1
ATOM 674 O O . GLY A 1 87 ? 8.304 11.389 -16.075 1.00 61.31 87 GLY A O 1
ATOM 675 N N . GLY A 1 88 ? 9.138 10.212 -14.349 1.00 65.00 88 GLY A N 1
ATOM 676 C CA . GLY A 1 88 ? 9.183 11.325 -13.390 1.00 65.00 88 GLY A CA 1
ATOM 677 C C . GLY A 1 88 ? 7.831 11.801 -12.840 1.00 65.00 88 GLY A C 1
ATOM 678 O O . GLY A 1 88 ? 7.790 12.806 -12.132 1.00 65.00 88 GLY A O 1
ATOM 679 N N . SER A 1 89 ? 6.727 11.122 -13.158 1.00 77.25 89 SER A N 1
ATOM 680 C CA . SER A 1 89 ? 5.390 11.434 -12.638 1.00 77.25 89 SER A CA 1
ATOM 681 C C . SER A 1 89 ? 4.965 10.460 -11.529 1.00 77.25 89 SER A C 1
ATOM 683 O O . SER A 1 89 ? 5.752 9.643 -11.051 1.00 77.25 89 SER A O 1
ATOM 685 N N . SER A 1 90 ? 3.725 10.560 -11.062 1.00 85.31 90 SER A N 1
ATOM 686 C CA . SER A 1 90 ? 3.154 9.610 -10.105 1.00 85.31 90 SER A CA 1
ATOM 687 C C . SER A 1 90 ? 1.761 9.206 -10.558 1.00 85.31 90 SER A C 1
ATOM 689 O O . SER A 1 90 ? 1.100 9.960 -11.275 1.00 85.31 90 SER A O 1
ATOM 691 N N . PHE A 1 91 ? 1.307 8.033 -10.132 1.00 85.62 91 PHE A N 1
ATOM 692 C CA . PHE A 1 91 ? -0.052 7.565 -10.387 1.00 85.62 91 PHE A CA 1
ATOM 693 C C . PHE A 1 91 ? -0.681 7.022 -9.105 1.00 85.62 91 PHE A C 1
ATOM 695 O O . PHE A 1 91 ? 0.022 6.671 -8.155 1.00 85.62 91 PHE A O 1
ATOM 702 N N . ILE A 1 92 ? -2.014 6.993 -9.072 1.00 89.88 92 ILE A N 1
ATOM 703 C CA . ILE A 1 92 ? -2.791 6.533 -7.920 1.00 89.88 92 ILE A CA 1
ATOM 704 C C . ILE A 1 92 ? -3.530 5.250 -8.288 1.00 89.88 92 ILE A C 1
ATOM 706 O O . ILE A 1 92 ? -4.175 5.179 -9.332 1.00 89.88 92 ILE A O 1
ATOM 710 N N . VAL A 1 93 ? -3.472 4.260 -7.399 1.00 89.94 93 VAL A N 1
ATOM 711 C CA . VAL A 1 93 ? -4.274 3.034 -7.471 1.00 89.94 93 VAL A CA 1
ATOM 712 C C . VAL A 1 93 ? -5.090 2.904 -6.192 1.00 89.94 93 VAL A C 1
ATOM 714 O O . VAL A 1 93 ? -4.573 3.105 -5.097 1.00 89.94 93 VAL A O 1
ATOM 717 N N . ASN A 1 94 ? -6.372 2.576 -6.335 1.00 91.50 94 ASN A N 1
ATOM 718 C CA . ASN A 1 94 ? -7.280 2.357 -5.213 1.00 91.50 94 ASN A CA 1
ATOM 719 C C . ASN A 1 94 ? -7.269 0.878 -4.827 1.00 91.50 94 ASN A C 1
ATOM 721 O O . ASN A 1 94 ? -7.852 0.067 -5.548 1.00 91.50 94 ASN A O 1
ATOM 725 N N . ILE A 1 95 ? -6.636 0.564 -3.700 1.00 90.38 95 ILE A N 1
ATOM 726 C CA . ILE A 1 95 ? -6.385 -0.807 -3.246 1.00 90.38 95 ILE A CA 1
ATOM 727 C C . ILE A 1 95 ? -7.500 -1.262 -2.301 1.00 90.38 95 ILE A C 1
ATOM 729 O O . ILE A 1 95 ? -7.964 -0.484 -1.464 1.00 90.38 95 ILE A O 1
ATOM 733 N N . SER A 1 96 ? -7.943 -2.510 -2.442 1.00 89.62 96 SER A N 1
ATOM 734 C CA . SER A 1 96 ? -8.935 -3.142 -1.572 1.00 89.62 96 SER A CA 1
ATOM 735 C C . SER A 1 96 ? -8.457 -3.232 -0.118 1.00 89.62 96 SER A C 1
ATOM 737 O O . SER A 1 96 ? -7.312 -3.580 0.179 1.00 89.62 96 SER A O 1
ATOM 739 N N . THR A 1 97 ? -9.391 -2.944 0.786 1.00 90.50 97 THR A N 1
ATOM 740 C CA . THR A 1 97 ? -9.254 -3.046 2.243 1.00 90.50 97 THR A CA 1
ATOM 741 C C . THR A 1 97 ? -10.347 -3.950 2.821 1.00 90.50 97 THR A C 1
ATOM 743 O O . THR A 1 97 ? -10.814 -3.748 3.940 1.00 90.50 97 THR A O 1
ATOM 746 N N . ASP A 1 98 ? -10.791 -4.944 2.049 1.00 89.19 98 ASP A N 1
ATOM 747 C CA . ASP A 1 98 ? -11.936 -5.793 2.409 1.00 89.19 98 ASP A CA 1
ATOM 748 C C . ASP A 1 98 ? -11.558 -6.925 3.384 1.00 89.19 98 ASP A C 1
ATOM 750 O O . ASP A 1 98 ? -12.427 -7.551 3.993 1.00 89.19 98 ASP A O 1
ATOM 754 N N . ASP A 1 99 ? -10.258 -7.190 3.555 1.00 88.88 99 ASP A N 1
ATOM 755 C CA . ASP A 1 99 ? -9.766 -8.262 4.420 1.00 88.88 99 ASP A CA 1
ATOM 756 C C . ASP A 1 99 ? -10.127 -8.015 5.905 1.00 88.88 99 ASP A C 1
ATOM 758 O O . ASP A 1 99 ? -9.972 -6.890 6.398 1.00 88.88 99 ASP A O 1
ATOM 762 N N . PRO A 1 100 ? -10.579 -9.044 6.652 1.00 87.56 100 PRO A N 1
ATOM 763 C CA . PRO A 1 100 ? -10.905 -8.935 8.075 1.00 87.56 100 PRO A CA 1
ATOM 764 C C . PRO A 1 100 ? -9.791 -8.378 8.964 1.00 87.56 100 PRO A C 1
ATOM 766 O O . PRO A 1 100 ? -10.092 -7.850 10.033 1.00 87.56 100 PRO A O 1
ATOM 769 N N . ILE A 1 101 ? -8.521 -8.459 8.554 1.00 86.56 101 ILE A N 1
ATOM 770 C CA . ILE A 1 101 ? -7.403 -7.884 9.311 1.00 86.56 101 ILE A CA 1
ATOM 771 C C . ILE A 1 101 ? -7.552 -6.370 9.522 1.00 86.56 101 ILE A C 1
ATOM 773 O O . ILE A 1 101 ? -7.051 -5.847 10.517 1.00 86.56 101 ILE A O 1
ATOM 777 N N . PHE A 1 102 ? -8.240 -5.676 8.607 1.00 90.00 102 PHE A N 1
ATOM 778 C CA . PHE A 1 102 ? -8.485 -4.234 8.674 1.00 90.00 102 PHE A CA 1
ATOM 779 C C . PHE A 1 102 ? -9.677 -3.875 9.566 1.00 90.00 102 PHE A C 1
ATOM 781 O O . PHE A 1 102 ? -9.918 -2.695 9.817 1.00 90.00 102 PHE A O 1
ATOM 788 N N . SER A 1 103 ? -10.405 -4.874 10.074 1.00 89.75 103 SER A 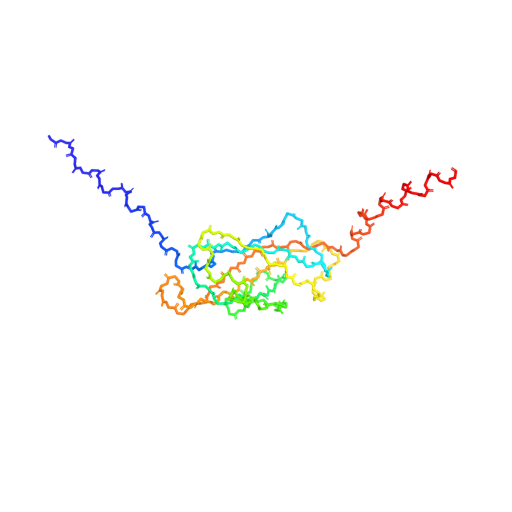N 1
ATOM 789 C CA . SER A 1 103 ? -11.433 -4.687 11.094 1.00 89.75 103 SER A CA 1
ATOM 790 C C . SER A 1 103 ? -10.760 -4.451 12.444 1.00 89.75 103 SER A C 1
ATOM 792 O O . SER A 1 103 ? -10.393 -5.386 13.160 1.00 89.75 103 SER A O 1
ATOM 794 N N . VAL A 1 104 ? -10.516 -3.181 12.760 1.00 88.62 104 VAL A N 1
ATOM 795 C CA . VAL A 1 104 ? -9.801 -2.774 13.973 1.00 88.62 104 VAL A CA 1
ATOM 796 C C . VAL A 1 104 ? -10.749 -2.164 14.999 1.00 88.62 104 VAL A C 1
ATOM 798 O O . VAL A 1 104 ? -11.695 -1.459 14.664 1.00 88.62 104 VAL A O 1
ATOM 801 N N . ASP A 1 105 ? -10.487 -2.450 16.270 1.00 89.62 105 ASP A N 1
ATOM 802 C CA . ASP A 1 105 ? -11.226 -1.952 17.437 1.00 89.62 105 ASP A CA 1
ATOM 803 C C . ASP A 1 105 ? -10.697 -0.604 17.952 1.00 89.62 105 ASP A C 1
ATOM 805 O O . ASP A 1 105 ? -11.335 0.063 18.762 1.00 89.62 105 ASP A O 1
ATOM 809 N N . ARG A 1 106 ? -9.518 -0.202 17.478 1.00 90.06 106 ARG A N 1
ATOM 810 C CA . ARG A 1 106 ? -8.851 1.069 17.769 1.00 90.06 106 ARG A CA 1
ATOM 811 C C . ARG A 1 106 ? -8.019 1.506 16.573 1.00 90.06 106 ARG A C 1
ATOM 813 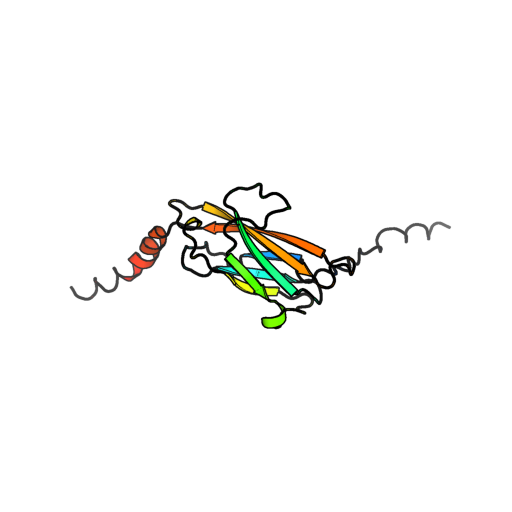O O . ARG A 1 106 ? -7.568 0.652 15.802 1.00 90.06 106 ARG A O 1
ATOM 820 N N . THR A 1 107 ? -7.732 2.803 16.481 1.00 92.12 107 THR A N 1
ATOM 821 C CA . THR A 1 107 ? -6.812 3.349 15.477 1.00 92.12 107 THR A CA 1
ATOM 822 C C . THR A 1 107 ? -5.511 2.547 15.456 1.00 92.12 107 THR A C 1
ATOM 824 O O . THR A 1 107 ? -4.821 2.410 16.470 1.00 92.12 107 THR A O 1
ATOM 827 N N . THR A 1 108 ? -5.200 1.961 14.303 1.00 92.06 108 THR A N 1
ATOM 828 C CA . THR A 1 108 ? -4.108 0.999 14.132 1.00 92.06 108 THR A CA 1
ATOM 829 C C . THR A 1 108 ? -3.310 1.347 12.887 1.00 92.06 108 THR A C 1
ATOM 831 O O . THR A 1 108 ? -3.873 1.589 11.825 1.00 92.06 108 THR A O 1
ATOM 834 N N . VAL A 1 109 ? -1.983 1.337 12.999 1.00 92.44 109 VAL A N 1
ATOM 835 C CA . VAL A 1 109 ? -1.091 1.540 11.853 1.00 92.44 109 VAL A CA 1
ATOM 836 C C . VAL A 1 109 ? -0.759 0.196 11.216 1.00 92.44 109 VAL A C 1
ATOM 838 O O . VAL A 1 109 ? -0.355 -0.740 11.908 1.00 92.44 109 VAL A O 1
ATOM 841 N N . PHE A 1 110 ? -0.901 0.128 9.897 1.00 91.38 110 PHE A N 1
ATOM 842 C CA . PHE A 1 110 ? -0.440 -0.968 9.057 1.00 91.38 110 PHE A CA 1
ATOM 843 C C . PHE A 1 110 ? 0.710 -0.496 8.173 1.00 91.38 110 PHE A C 1
ATOM 845 O O . PHE A 1 110 ? 0.700 0.622 7.660 1.00 91.38 110 PHE A O 1
ATOM 852 N N . GLU A 1 111 ? 1.687 -1.368 7.962 1.00 91.12 111 GLU A N 1
ATOM 853 C CA . GLU A 1 111 ? 2.696 -1.196 6.926 1.00 91.12 111 GLU A CA 1
ATOM 854 C C . GLU A 1 111 ? 2.131 -1.733 5.606 1.00 91.12 111 GLU A C 1
ATOM 856 O O . GLU A 1 111 ? 1.756 -2.904 5.503 1.00 91.12 111 GLU A O 1
ATOM 861 N N . LEU A 1 112 ? 2.051 -0.871 4.599 1.00 90.88 112 LEU A N 1
ATOM 862 C CA . LEU A 1 112 ? 1.802 -1.249 3.216 1.00 90.88 112 LEU A CA 1
ATOM 863 C C . LEU A 1 112 ? 3.138 -1.564 2.556 1.00 90.88 112 LEU A C 1
ATOM 865 O O . LEU A 1 112 ? 4.037 -0.726 2.572 1.00 90.88 112 LEU A O 1
ATOM 869 N N . ILE A 1 113 ? 3.243 -2.721 1.914 1.00 89.25 113 ILE A N 1
ATOM 870 C CA . ILE A 1 113 ? 4.449 -3.169 1.224 1.00 89.25 113 ILE A CA 1
ATOM 871 C C . ILE A 1 113 ? 4.129 -3.339 -0.261 1.00 89.25 113 ILE A C 1
ATOM 873 O O . ILE A 1 113 ? 3.312 -4.173 -0.650 1.00 89.25 113 ILE A O 1
ATOM 877 N N . GLY A 1 114 ? 4.805 -2.557 -1.099 1.00 87.50 114 GLY A N 1
ATOM 878 C CA . GLY A 1 114 ? 4.790 -2.690 -2.552 1.00 87.50 114 GLY A CA 1
ATOM 879 C C . GLY A 1 114 ? 6.054 -3.391 -3.030 1.00 87.50 114 GLY A C 1
ATOM 880 O O . GLY A 1 114 ? 7.158 -2.880 -2.850 1.00 87.50 114 GLY A O 1
ATOM 881 N N . THR A 1 115 ? 5.903 -4.560 -3.648 1.00 86.00 115 THR A N 1
ATOM 882 C CA . THR A 1 115 ? 7.005 -5.292 -4.283 1.00 86.00 115 THR A CA 1
ATOM 883 C C . THR A 1 115 ? 6.895 -5.172 -5.790 1.00 86.00 115 THR A C 1
ATOM 885 O O . THR A 1 115 ? 5.943 -5.657 -6.400 1.00 86.00 115 THR A O 1
ATOM 888 N N . VAL A 1 116 ? 7.867 -4.499 -6.384 1.00 81.12 116 VAL A N 1
ATOM 889 C CA . VAL A 1 116 ? 7.865 -4.079 -7.780 1.00 81.12 116 VAL A CA 1
ATOM 890 C C . VAL A 1 116 ? 8.767 -5.014 -8.566 1.00 81.12 116 VAL A C 1
ATOM 892 O O . VAL A 1 116 ? 9.919 -5.234 -8.194 1.00 81.12 116 VAL A O 1
ATOM 895 N N . THR A 1 117 ? 8.248 -5.579 -9.655 1.00 78.12 117 THR A N 1
ATOM 896 C CA . THR A 1 117 ? 9.063 -6.363 -10.586 1.00 78.12 117 THR A CA 1
ATOM 897 C C . THR A 1 117 ? 9.320 -5.563 -11.855 1.00 78.12 117 THR A C 1
ATOM 899 O O . THR A 1 117 ? 8.401 -5.193 -12.598 1.00 78.12 117 THR A O 1
ATOM 902 N N . SER A 1 118 ? 10.601 -5.309 -12.105 1.00 64.31 118 SER A N 1
ATOM 903 C CA . SER A 1 118 ? 11.046 -4.520 -13.245 1.00 64.31 118 SER A CA 1
ATOM 904 C C . SER A 1 118 ? 11.599 -5.403 -14.361 1.00 64.31 118 SER A C 1
ATOM 906 O O . SER A 1 118 ? 12.276 -6.409 -14.119 1.00 64.31 118 SER A O 1
ATOM 908 N N . ALA A 1 119 ? 11.325 -5.024 -15.612 1.00 55.59 119 ALA A N 1
ATOM 909 C CA . ALA A 1 119 ? 11.949 -5.645 -16.782 1.00 55.59 119 ALA A CA 1
ATOM 910 C C . ALA A 1 119 ? 13.442 -5.289 -16.881 1.00 55.59 119 ALA A C 1
ATOM 912 O O . ALA A 1 119 ? 14.248 -6.105 -17.330 1.00 55.59 119 ALA A O 1
ATOM 913 N N . THR A 1 120 ? 13.772 -4.079 -16.438 1.00 53.66 120 THR A N 1
ATOM 914 C CA . THR A 1 120 ? 15.083 -3.437 -16.456 1.00 53.66 120 THR A CA 1
ATOM 915 C C . THR A 1 120 ? 15.156 -2.614 -15.180 1.00 53.66 120 THR A C 1
ATOM 917 O O . THR A 1 120 ? 14.756 -1.458 -15.182 1.00 53.66 120 THR A O 1
ATOM 920 N N . GLY A 1 121 ? 15.593 -3.229 -14.078 1.00 46.91 121 GLY A N 1
ATOM 921 C CA . GLY A 1 121 ? 15.760 -2.523 -12.807 1.00 46.91 121 GLY A CA 1
ATOM 922 C C . GLY A 1 121 ? 16.899 -1.503 -12.862 1.00 46.91 121 GLY A C 1
ATOM 923 O O . GLY A 1 121 ? 17.451 -1.225 -13.931 1.00 46.91 121 GLY A O 1
ATOM 924 N N . ARG A 1 122 ? 17.335 -1.021 -11.687 1.00 50.97 122 ARG A N 1
ATOM 925 C CA . ARG A 1 122 ? 18.366 0.026 -11.552 1.00 50.97 122 ARG A CA 1
ATOM 926 C C . ARG A 1 122 ? 19.688 -0.247 -12.311 1.00 50.97 122 ARG A C 1
ATOM 928 O O . ARG A 1 122 ? 20.455 0.676 -12.560 1.00 50.97 122 ARG A O 1
ATOM 935 N N . GLU A 1 123 ? 19.941 -1.495 -12.708 1.00 54.00 123 GLU A N 1
ATOM 936 C CA . GLU A 1 123 ? 21.164 -1.957 -13.381 1.00 54.00 123 GLU A CA 1
ATOM 937 C C . GLU A 1 123 ? 20.910 -2.696 -14.713 1.00 54.00 123 GLU A C 1
ATOM 939 O O . GLU A 1 123 ? 21.760 -3.450 -15.176 1.00 54.00 123 GLU A O 1
ATOM 944 N N . SER A 1 124 ? 19.746 -2.526 -15.356 1.00 52.75 124 SER A N 1
ATOM 945 C CA . SER A 1 124 ? 19.368 -3.277 -16.580 1.00 52.75 124 SER A CA 1
ATOM 946 C C . SER A 1 124 ? 19.259 -4.804 -16.395 1.00 52.75 124 SER A C 1
ATOM 948 O O . SER A 1 124 ? 19.207 -5.557 -17.367 1.00 52.75 124 SER A O 1
ATOM 950 N N . LEU A 1 125 ? 19.180 -5.268 -15.147 1.00 49.94 125 LEU A N 1
ATOM 951 C CA . LEU A 1 125 ? 18.890 -6.652 -14.774 1.00 49.94 125 LEU A CA 1
ATOM 952 C C . LEU A 1 125 ? 17.432 -6.783 -14.324 1.00 49.94 125 LEU A C 1
ATOM 954 O O . LEU A 1 125 ? 16.825 -5.817 -13.859 1.00 49.94 125 LEU A O 1
ATOM 958 N N . ARG A 1 126 ? 16.873 -7.996 -14.418 1.00 58.44 126 ARG A N 1
ATOM 959 C CA . ARG A 1 126 ?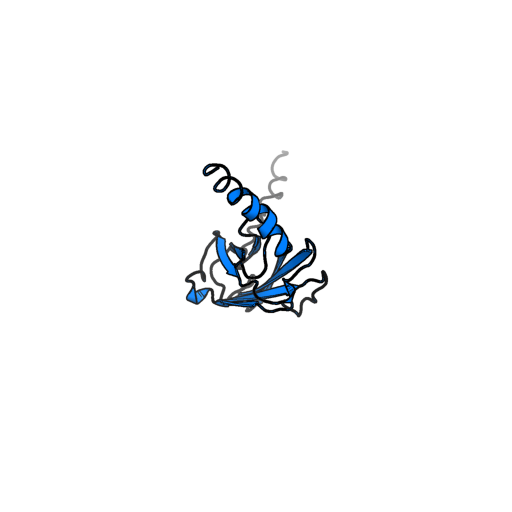 15.601 -8.306 -13.749 1.00 58.44 126 ARG A CA 1
ATOM 960 C C . ARG A 1 126 ? 15.820 -8.150 -12.252 1.00 58.44 126 ARG A 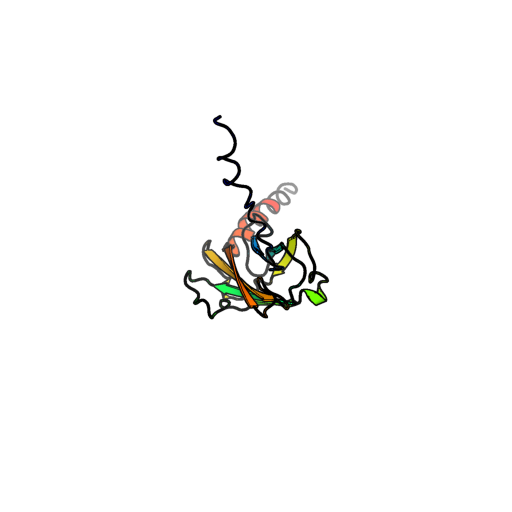C 1
ATOM 962 O O . ARG A 1 126 ? 16.634 -8.870 -11.678 1.00 58.44 126 ARG A O 1
ATOM 969 N N . HIS A 1 127 ? 15.111 -7.213 -11.646 1.00 65.25 127 HIS A N 1
ATOM 970 C CA . HIS A 1 127 ? 15.263 -6.907 -10.235 1.00 65.25 127 HIS A CA 1
ATOM 971 C C . HIS A 1 127 ? 13.892 -6.782 -9.575 1.00 65.25 127 HIS A C 1
ATOM 973 O O . HIS A 1 127 ? 12.896 -6.459 -10.230 1.00 65.25 127 HIS A O 1
ATOM 979 N N . VAL A 1 128 ? 13.863 -7.109 -8.287 1.00 75.31 128 VAL A N 1
ATOM 980 C CA . VAL A 1 128 ? 12.688 -6.999 -7.431 1.00 75.31 128 VAL A CA 1
ATOM 981 C C . VAL A 1 128 ? 13.016 -5.948 -6.386 1.00 75.31 128 VAL A C 1
ATOM 983 O O . VAL A 1 128 ? 13.922 -6.153 -5.579 1.00 75.31 128 VAL A O 1
ATOM 986 N N . GLU A 1 129 ? 12.297 -4.832 -6.419 1.00 79.50 129 GLU A N 1
ATOM 987 C CA . GLU A 1 129 ? 12.466 -3.732 -5.469 1.00 79.50 129 GLU A CA 1
ATOM 988 C C . GLU A 1 129 ? 11.302 -3.721 -4.482 1.00 79.50 129 GLU A C 1
ATOM 990 O O . GLU A 1 129 ? 10.171 -4.077 -4.822 1.00 79.50 129 GLU A O 1
ATOM 995 N N . ARG A 1 130 ? 11.587 -3.335 -3.237 1.00 82.25 130 ARG A N 1
ATOM 996 C CA . ARG A 1 130 ? 10.589 -3.262 -2.171 1.00 82.25 130 ARG A CA 1
ATOM 997 C C . ARG A 1 130 ? 10.489 -1.838 -1.659 1.00 82.25 130 ARG A C 1
ATOM 999 O O . ARG A 1 130 ? 11.485 -1.263 -1.227 1.00 82.25 130 ARG A O 1
ATOM 1006 N N . TYR A 1 131 ? 9.266 -1.337 -1.625 1.00 86.50 131 TYR A N 1
ATOM 1007 C CA . TYR A 1 131 ? 8.905 -0.053 -1.046 1.00 86.50 131 TYR A CA 1
ATOM 1008 C C . TYR A 1 131 ? 7.850 -0.270 0.025 1.00 86.50 131 TYR A C 1
ATOM 1010 O O . TYR A 1 131 ? 7.055 -1.208 -0.060 1.00 86.50 131 TYR A O 1
ATOM 1018 N N . TRP A 1 132 ? 7.843 0.584 1.038 1.00 88.62 132 TRP A N 1
ATOM 1019 C CA . TRP A 1 132 ? 6.854 0.502 2.099 1.00 88.62 132 TRP A CA 1
ATOM 1020 C C . TRP A 1 132 ? 6.452 1.881 2.594 1.00 88.62 132 TRP A C 1
ATOM 1022 O O . TRP A 1 132 ? 7.193 2.855 2.458 1.00 88.62 132 TRP A O 1
ATOM 1032 N N . THR A 1 133 ? 5.258 1.948 3.168 1.00 91.06 133 THR A N 1
ATOM 1033 C CA . THR A 1 133 ? 4.736 3.141 3.829 1.00 91.06 133 THR A CA 1
ATOM 1034 C C . THR A 1 133 ? 3.764 2.753 4.935 1.00 91.06 133 THR A C 1
ATOM 1036 O O . THR A 1 133 ? 3.265 1.630 4.964 1.00 91.06 133 THR A O 1
ATOM 1039 N N . ASN A 1 134 ? 3.488 3.680 5.846 1.00 92.50 134 ASN A N 1
ATOM 1040 C CA . ASN A 1 134 ? 2.584 3.454 6.968 1.00 92.50 134 ASN A CA 1
ATOM 1041 C C . ASN A 1 134 ? 1.216 4.066 6.675 1.00 92.50 134 ASN A C 1
ATOM 1043 O O . ASN A 1 134 ? 1.128 5.252 6.361 1.00 92.50 134 ASN A O 1
ATOM 1047 N N . ILE A 1 135 ? 0.161 3.270 6.833 1.00 92.81 135 ILE A N 1
ATOM 1048 C CA . ILE A 1 135 ? -1.231 3.690 6.676 1.00 92.81 135 ILE A CA 1
ATOM 1049 C C . ILE A 1 135 ? -1.963 3.496 8.001 1.00 92.81 135 ILE A C 1
ATOM 1051 O O . ILE A 1 135 ? -1.951 2.410 8.582 1.00 92.81 135 ILE A O 1
ATOM 1055 N N . THR A 1 136 ? -2.624 4.548 8.469 1.00 94.25 136 THR A N 1
ATOM 1056 C CA . THR A 1 136 ? -3.460 4.503 9.671 1.00 94.25 136 THR A CA 1
ATOM 1057 C C . THR A 1 136 ? -4.875 4.073 9.305 1.00 94.25 136 THR A C 1
ATOM 1059 O O . THR A 1 136 ? -5.471 4.656 8.402 1.00 94.25 136 THR A O 1
ATOM 1062 N N . PHE A 1 137 ? -5.403 3.076 10.010 1.00 92.94 137 PHE A N 1
ATOM 1063 C CA . PHE A 1 137 ? -6.780 2.600 9.910 1.00 92.94 137 PHE A CA 1
ATOM 1064 C C . PHE A 1 137 ? -7.559 2.970 11.165 1.00 92.94 137 PHE A C 1
ATOM 1066 O O . PHE A 1 137 ? -7.089 2.687 12.270 1.00 92.94 137 PHE A O 1
ATOM 1073 N N . ASP A 1 138 ? -8.751 3.531 10.987 1.00 93.06 138 ASP A N 1
ATOM 1074 C CA . ASP A 1 138 ? -9.684 3.802 12.081 1.00 93.06 138 ASP A CA 1
ATOM 1075 C C . ASP A 1 138 ? -10.762 2.714 12.195 1.00 93.06 138 ASP A C 1
ATOM 1077 O O . ASP A 1 138 ? -11.101 2.062 11.197 1.00 93.06 138 ASP A O 1
ATOM 1081 N N . PRO A 1 139 ? -11.324 2.511 13.401 1.00 89.88 139 PRO A N 1
ATOM 1082 C CA . PRO A 1 139 ? -12.451 1.613 13.606 1.00 89.88 139 PRO A CA 1
ATOM 1083 C C . PRO A 1 139 ? -13.639 1.957 12.706 1.00 89.88 139 PRO A C 1
ATOM 1085 O O . PRO A 1 139 ? -13.953 3.122 12.467 1.00 89.88 139 PRO A O 1
ATOM 1088 N N . LEU A 1 140 ? -14.370 0.930 12.265 1.00 76.56 140 LEU A N 1
ATOM 1089 C CA . LEU A 1 140 ? -15.598 1.104 11.477 1.00 76.56 140 LEU A CA 1
ATOM 1090 C C . LEU A 1 140 ? -16.654 1.960 12.201 1.00 76.56 140 LEU A C 1
ATOM 1092 O O . LEU A 1 140 ? -17.410 2.676 11.551 1.00 76.56 140 LEU A O 1
ATOM 1096 N N . PHE A 1 141 ? -16.688 1.909 13.535 1.00 63.69 141 PHE A N 1
ATOM 1097 C CA . PHE A 1 141 ? -17.674 2.617 14.357 1.00 63.69 141 PHE A CA 1
ATOM 1098 C C . PHE A 1 141 ? -17.443 4.136 14.439 1.00 63.69 141 PHE A C 1
ATOM 1100 O O . PHE A 1 141 ? -18.388 4.867 14.726 1.00 63.69 141 PHE A O 1
ATOM 1107 N N . ASP A 1 142 ? -16.245 4.638 14.120 1.00 56.81 142 ASP A N 1
ATOM 1108 C CA . ASP A 1 142 ? -15.986 6.088 14.107 1.00 56.81 142 ASP A CA 1
ATOM 1109 C C . ASP A 1 142 ? -16.655 6.796 12.908 1.00 56.81 142 ASP A C 1
ATOM 1111 O O . ASP A 1 142 ? -16.882 8.005 12.940 1.00 56.81 142 ASP A O 1
ATOM 1115 N N . LEU A 1 143 ? -17.082 6.050 11.879 1.00 53.25 143 LEU A N 1
ATOM 1116 C CA . LEU A 1 143 ? -17.854 6.588 10.749 1.00 53.25 143 LEU A CA 1
ATOM 1117 C C . LEU A 1 143 ? -19.302 6.945 11.128 1.00 53.25 143 LEU A C 1
ATOM 1119 O O . LEU A 1 143 ? -19.898 7.834 10.515 1.00 53.25 143 LEU A O 1
ATOM 1123 N N . GLU A 1 144 ? -19.878 6.296 12.147 1.00 49.25 144 GLU A N 1
ATOM 1124 C CA . GLU A 1 144 ? -21.213 6.652 12.653 1.00 49.25 144 GLU A CA 1
ATOM 1125 C C . GLU A 1 144 ? -21.194 7.977 13.427 1.00 49.25 144 GLU A C 1
ATOM 1127 O O . GLU A 1 144 ? -22.189 8.703 13.417 1.00 49.25 144 GLU A O 1
ATOM 1132 N N . ALA A 1 145 ? -20.060 8.346 14.030 1.00 50.81 145 ALA A N 1
ATOM 1133 C CA . ALA A 1 145 ? -19.906 9.626 14.716 1.00 50.81 145 ALA A CA 1
ATOM 1134 C C . ALA A 1 145 ? -19.823 10.809 13.732 1.00 50.81 145 ALA A C 1
ATOM 1136 O O . ALA A 1 145 ? -20.414 11.859 13.991 1.00 50.81 145 ALA A O 1
ATOM 1137 N N . GLU A 1 146 ? -19.176 10.637 12.573 1.00 49.66 146 GLU A N 1
ATOM 1138 C CA . GLU A 1 146 ? -19.142 11.672 11.525 1.00 49.66 146 GLU A CA 1
ATOM 1139 C C . GLU A 1 146 ? -20.431 11.719 10.678 1.00 49.66 146 GLU A C 1
ATOM 1141 O O . GLU A 1 146 ? -20.854 12.796 10.255 1.00 49.66 146 GLU A O 1
ATOM 1146 N N . GLY A 1 147 ? -21.116 10.587 10.474 1.00 48.09 147 GLY A N 1
ATOM 1147 C CA . GLY A 1 147 ? -22.412 10.525 9.779 1.00 48.09 147 GLY A CA 1
ATOM 1148 C C . GLY A 1 147 ? -23.630 10.866 10.652 1.00 48.09 147 GLY A C 1
ATOM 1149 O O . GLY A 1 147 ? -24.698 11.201 10.131 1.00 48.09 147 GLY A O 1
ATOM 1150 N N . GLY A 1 148 ? -23.488 10.808 11.979 1.00 42.97 148 GLY A N 1
ATOM 1151 C CA . GLY A 1 148 ? -24.554 11.066 12.951 1.00 42.97 148 GLY A CA 1
ATOM 1152 C C . GLY A 1 148 ? -24.894 12.546 13.138 1.00 42.97 148 GLY A C 1
ATOM 1153 O O . GLY A 1 148 ? -26.014 12.868 13.530 1.00 42.97 148 GLY A O 1
ATOM 1154 N N . ALA A 1 149 ? -23.985 13.461 12.791 1.00 44.97 149 ALA A N 1
ATOM 1155 C CA . ALA A 1 149 ? -24.238 14.901 12.884 1.00 44.97 149 ALA A CA 1
ATOM 1156 C C . ALA A 1 149 ? -25.167 15.430 11.772 1.00 44.97 149 ALA A C 1
ATOM 1158 O O . ALA A 1 149 ? -25.840 16.439 11.974 1.00 44.97 149 ALA A O 1
ATOM 1159 N N . LEU A 1 150 ? -25.265 14.741 10.626 1.00 43.69 150 LEU A N 1
ATOM 1160 C CA . LEU A 1 150 ? -26.124 15.178 9.517 1.00 43.69 150 LEU A CA 1
ATOM 1161 C C . LEU A 1 150 ? -27.596 14.767 9.686 1.00 43.69 150 LEU A C 1
ATOM 1163 O O . LEU A 1 150 ? -28.475 15.410 9.124 1.00 43.69 150 LEU A O 1
ATOM 1167 N N . ARG A 1 151 ? -27.891 13.732 10.486 1.00 44.38 151 ARG A N 1
ATOM 1168 C CA . ARG A 1 151 ? -29.273 13.252 10.693 1.00 44.38 151 ARG A CA 1
ATOM 1169 C C . ARG A 1 151 ? -30.046 13.979 11.793 1.00 44.38 151 ARG A C 1
ATOM 1171 O O . ARG A 1 151 ? -31.260 13.828 11.865 1.00 44.38 151 ARG A O 1
ATOM 1178 N N . VAL A 1 152 ? -29.383 14.781 12.627 1.00 44.84 152 VAL A N 1
ATOM 1179 C CA . VAL A 1 152 ? -30.057 15.512 13.719 1.00 44.84 152 VAL A CA 1
ATOM 1180 C C . VAL A 1 152 ? -30.564 16.893 13.272 1.00 44.84 152 VAL A C 1
ATOM 1182 O O . VAL A 1 152 ? -31.481 17.425 13.888 1.00 44.84 152 VAL A O 1
ATOM 1185 N N . GLN A 1 153 ? -30.062 17.457 12.166 1.00 40.50 153 GLN A N 1
ATOM 1186 C CA . GLN A 1 153 ? -30.579 18.732 11.642 1.00 40.50 153 GLN A CA 1
ATOM 1187 C C . GLN A 1 153 ? -31.838 18.586 10.775 1.00 40.50 153 GLN A C 1
ATOM 1189 O O . GLN A 1 153 ? -32.667 19.491 10.783 1.00 40.50 153 GLN A O 1
ATOM 1194 N N . GLU A 1 154 ? -32.045 17.450 10.102 1.00 43.66 154 GLU A N 1
ATOM 1195 C CA . GLU A 1 154 ? -33.275 17.208 9.324 1.00 43.66 154 GLU A CA 1
ATOM 1196 C C . GLU A 1 154 ? -34.480 16.812 10.195 1.00 43.66 154 GLU A C 1
ATOM 1198 O O . GLU A 1 154 ? -35.618 16.996 9.783 1.00 43.66 154 GLU A O 1
ATOM 1203 N N . ALA A 1 155 ? -34.259 16.341 11.428 1.00 43.00 155 ALA A N 1
ATOM 1204 C CA . ALA A 1 155 ? -35.341 15.963 12.344 1.00 43.00 155 ALA A CA 1
ATOM 1205 C C . ALA A 1 155 ? -35.812 17.099 13.277 1.00 43.00 155 ALA A C 1
ATOM 1207 O O . ALA A 1 155 ? -36.779 16.919 14.012 1.00 43.00 155 ALA A O 1
ATOM 1208 N N . MET A 1 156 ? -35.152 18.264 13.265 1.00 42.09 156 MET A N 1
ATOM 1209 C CA . MET A 1 156 ? -35.495 19.417 14.119 1.00 42.09 156 MET A CA 1
ATOM 1210 C C . MET A 1 156 ? -36.148 20.584 13.360 1.00 42.09 156 MET A C 1
ATOM 1212 O O . MET A 1 156 ? -36.288 21.668 13.925 1.00 42.09 156 MET A O 1
ATOM 1216 N N . HIS A 1 157 ? -36.560 20.382 12.101 1.00 44.41 157 HIS A N 1
ATOM 1217 C CA . HIS A 1 157 ? -37.357 21.369 11.357 1.00 44.41 157 HIS A CA 1
ATOM 1218 C C . HIS A 1 157 ? -38.830 20.974 11.152 1.00 44.41 157 HIS A C 1
ATOM 1220 O O . HIS A 1 157 ? -39.596 21.794 10.662 1.00 44.41 157 HIS A O 1
ATOM 1226 N N . ASP A 1 158 ? -39.235 19.783 11.608 1.00 46.50 158 ASP A N 1
ATOM 1227 C CA . ASP A 1 158 ? -40.618 19.286 11.535 1.00 46.50 158 ASP A CA 1
ATOM 1228 C C . ASP A 1 158 ? -41.184 18.904 12.922 1.00 46.50 158 ASP A C 1
ATOM 1230 O O . ASP A 1 158 ? -41.816 17.859 13.083 1.00 46.50 158 ASP A O 1
ATOM 1234 N N . CYS A 1 159 ? -40.965 19.749 13.938 1.00 43.06 159 CYS A N 1
ATOM 1235 C CA . CYS A 1 159 ? -41.742 19.786 15.189 1.00 43.06 159 CYS A CA 1
ATOM 1236 C C . CYS A 1 159 ? -41.842 21.222 15.719 1.00 43.06 159 CYS A C 1
ATOM 1238 O O . CYS A 1 159 ? -40.776 21.820 15.990 1.00 43.06 159 CYS A O 1
#

Nearest PDB structures (foldseek):
  4djm-assembly5_E  TM=5.273E-01  e=1.160E-02  Escherichia coli
  1p5v-assembly1_A  TM=4.903E-01  e=1.036E-02  Yersinia pestis
  3dos-assembly1_A  TM=5.034E-01  e=4.468E-02  Yersinia pestis
  2os7-assembly1_A-2  TM=4.282E-01  e=4.726E-02  Yersinia pestis
  8umc-assembly1_D  TM=3.673E-01  e=7.419E-01  Deinococcus aerius

Secondary structure (DSSP, 8-state):
---SS-SSSS----------SEEEEEESSSSPB-TTS-EEEEEEE-SS-EEEEEEEEESSS---TT---SSEEEEEETTTTT-S--TT-EEEEEE---SGGG--SS-EEEEEEEEEEESS-TTSS-EEEEEEEEEEE--TTHHHHHHTTTHHHHTSS--

Mean predicted aligned error: 13.35 Å

Organism: NCBI:txid1314777

pLDDT: mean 71.53, std 18.46, range [38.91, 94.25]

Solvent-accessible surface area (backbone atoms only — not comparable to full-atom values): 9141 Å² total; per-residue (Å²): 141,90,81,90,84,80,88,83,70,84,79,77,67,77,77,72,71,53,36,28,19,64,77,41,46,43,74,56,56,93,69,70,39,39,52,72,42,62,40,49,34,25,40,34,26,51,17,59,40,33,47,34,34,39,35,12,26,26,81,57,102,74,71,54,96,88,54,50,48,63,61,69,69,50,75,49,52,24,58,84,68,70,54,23,57,45,66,63,39,71,52,76,49,69,43,76,30,70,56,73,85,48,67,36,96,49,76,41,66,30,40,40,26,41,36,34,40,23,72,35,16,66,77,69,40,77,39,77,48,78,35,59,38,82,46,47,30,39,28,73,70,60,53,53,63,69,57,50,66,66,61,58,63,72,65,66,78,80,119